Protein AF-A0AAE0UIM7-F1 (afdb_monomer)

Solvent-accessible surface area (backbone atoms only — not comparable to full-atom values): 8086 Å² total; per-residue (Å²): 135,80,75,82,57,58,67,58,54,52,54,51,51,53,49,48,54,51,48,53,51,50,52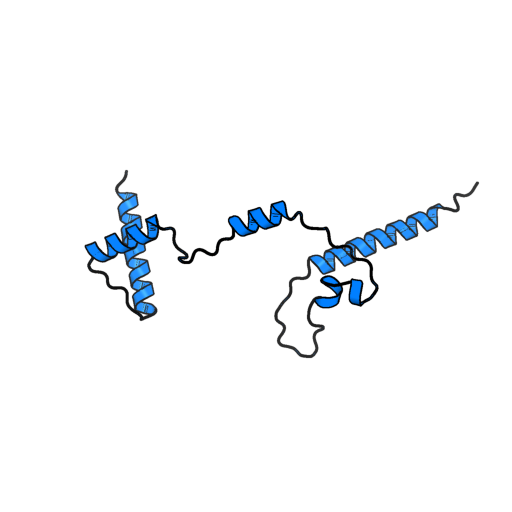,49,54,61,73,65,55,76,81,70,96,71,95,54,96,84,56,91,76,67,75,62,61,56,60,70,76,42,21,66,82,75,77,42,85,78,82,76,78,82,75,59,63,70,59,52,54,50,49,53,68,72,61,59,81,58,96,52,96,60,57,69,70,60,50,52,51,51,52,51,51,25,62,76,70,68,55,74,92,56,94,46,71,67,57,41,51,52,50,50,53,53,52,50,51,54,53,51,56,61,61,68,65,78,119

Organism: NCBI:txid175788

pLDDT: mean 70.18, std 13.61, range [39.88, 89.19]

Sequence (127 aa):
MYNSHGPIYVWLLTNMELLDGIVSAWNCHRIWPTHSPHAPSGRPSIMFAVPSLYGVQNFLHPIEQTKLSICQKECLFKDNPCQENVFQLCIELMTEHNLVMSDDVYEITDLYLQLRELILRGLDLED

Radius of gyration: 28.5 Å; Cα contacts (8 Å, |Δi|>4): 32; chains: 1; bounding box: 69×36×70 Å

Mean predicted aligned error: 18.68 Å

Structure (mmCIF, N/CA/C/O backbone):
data_AF-A0AAE0UIM7-F1
#
_entry.id   AF-A0AAE0UIM7-F1
#
loop_
_atom_site.group_PDB
_atom_site.id
_atom_site.type_symbol
_atom_site.label_atom_id
_atom_site.label_alt_id
_atom_site.label_comp_id
_atom_site.label_asym_id
_atom_site.label_entity_id
_atom_site.label_seq_id
_atom_site.pdbx_PDB_ins_code
_atom_site.Cartn_x
_atom_site.Cartn_y
_atom_site.Cartn_z
_atom_site.occupancy
_atom_site.B_iso_or_equiv
_atom_site.auth_seq_id
_atom_site.auth_comp_id
_atom_site.auth_asym_id
_atom_site.auth_atom_id
_atom_site.pdbx_PDB_model_num
ATOM 1 N N . MET A 1 1 ? 49.558 13.985 -43.747 1.00 39.88 1 MET A N 1
ATOM 2 C CA . MET A 1 1 ? 48.947 12.787 -43.134 1.00 39.88 1 MET A CA 1
ATOM 3 C C . MET A 1 1 ? 47.528 13.154 -42.731 1.00 39.88 1 MET A C 1
ATOM 5 O O . MET A 1 1 ? 47.354 13.849 -41.742 1.00 39.88 1 MET A O 1
ATOM 9 N N . TYR A 1 2 ? 46.537 12.817 -43.558 1.00 43.28 2 TYR A N 1
ATOM 10 C CA . TYR A 1 2 ? 45.127 13.055 -43.236 1.00 43.28 2 TYR A CA 1
ATOM 11 C C . TYR A 1 2 ? 44.648 11.948 -42.295 1.00 43.28 2 TYR A C 1
ATOM 13 O O . TYR A 1 2 ? 44.842 10.773 -42.591 1.00 43.28 2 TYR A O 1
ATOM 21 N N . ASN A 1 3 ? 44.062 12.333 -41.160 1.00 46.34 3 ASN A N 1
ATOM 22 C CA . ASN A 1 3 ? 43.486 11.430 -40.165 1.00 46.34 3 ASN A CA 1
ATOM 23 C C . ASN A 1 3 ? 42.277 10.680 -40.752 1.00 46.34 3 ASN A C 1
ATOM 25 O O . ASN A 1 3 ? 41.134 11.094 -40.588 1.00 46.34 3 ASN A O 1
ATOM 29 N N . SER A 1 4 ? 42.524 9.555 -41.420 1.00 51.28 4 SER A N 1
ATOM 30 C CA . SER A 1 4 ? 41.510 8.668 -42.012 1.00 51.28 4 SER A CA 1
ATOM 31 C C . SER A 1 4 ? 40.652 7.919 -40.979 1.00 51.28 4 SER A C 1
ATOM 33 O O . SER A 1 4 ? 39.683 7.266 -41.351 1.00 51.28 4 SER A O 1
ATOM 35 N N . HIS A 1 5 ? 40.961 8.037 -39.683 1.00 53.03 5 HIS A N 1
ATOM 36 C CA . HIS A 1 5 ? 40.214 7.389 -38.599 1.00 53.03 5 HIS A CA 1
ATOM 37 C C . HIS A 1 5 ? 39.140 8.278 -37.952 1.00 53.03 5 HIS A C 1
ATOM 39 O O . HIS A 1 5 ? 38.213 7.751 -37.342 1.00 53.03 5 HIS A O 1
ATOM 45 N N . GLY A 1 6 ? 39.209 9.604 -38.119 1.00 54.28 6 GLY A N 1
ATOM 46 C CA . GLY A 1 6 ? 38.231 10.550 -37.562 1.00 54.28 6 GLY A CA 1
ATOM 47 C C . GLY A 1 6 ? 36.759 10.214 -37.860 1.00 54.28 6 GLY A C 1
ATOM 48 O O . GLY A 1 6 ? 35.969 10.163 -36.920 1.00 54.28 6 GLY A O 1
ATOM 49 N N . PRO A 1 7 ? 36.365 9.914 -39.115 1.00 56.34 7 PRO A N 1
ATOM 50 C CA . PRO A 1 7 ? 34.960 9.644 -39.429 1.00 56.34 7 PRO A CA 1
ATOM 51 C C . PRO A 1 7 ? 34.452 8.311 -38.860 1.00 56.34 7 PRO A C 1
ATOM 53 O O . PRO A 1 7 ? 33.279 8.216 -38.517 1.00 56.34 7 PRO A O 1
ATOM 56 N N . ILE A 1 8 ? 35.319 7.304 -38.697 1.00 56.06 8 ILE A N 1
ATOM 57 C CA . ILE A 1 8 ? 34.940 6.001 -38.120 1.00 56.06 8 ILE A CA 1
ATOM 58 C C . ILE A 1 8 ? 34.668 6.144 -36.619 1.00 56.06 8 ILE A C 1
ATOM 60 O O . ILE A 1 8 ? 33.672 5.621 -36.125 1.00 56.06 8 ILE A O 1
ATOM 64 N N . TYR A 1 9 ? 35.509 6.896 -35.902 1.00 50.62 9 TYR A N 1
ATOM 65 C CA . TYR A 1 9 ? 35.293 7.176 -34.481 1.00 50.62 9 TYR A CA 1
ATOM 66 C C . TYR A 1 9 ? 34.035 8.014 -34.249 1.00 50.62 9 TYR A C 1
ATOM 68 O O . TYR A 1 9 ? 33.269 7.704 -33.345 1.00 50.62 9 TYR A O 1
ATOM 76 N N . VAL A 1 10 ? 33.772 9.018 -35.090 1.00 56.41 10 VAL A N 1
ATOM 77 C CA . VAL A 1 10 ? 32.544 9.826 -35.005 1.00 56.41 10 VAL A CA 1
ATOM 78 C C . VAL A 1 10 ? 31.298 8.978 -35.278 1.00 56.41 10 VAL A C 1
ATOM 80 O O . VAL A 1 10 ? 30.302 9.124 -34.573 1.00 56.41 10 VAL A O 1
ATOM 83 N N . TRP A 1 11 ? 31.353 8.056 -36.243 1.00 55.31 11 TRP A N 1
ATOM 84 C CA . TRP A 1 11 ? 30.244 7.147 -36.553 1.00 55.31 11 TRP A CA 1
ATOM 85 C C . TRP A 1 11 ? 29.997 6.111 -35.444 1.00 55.31 11 TRP A C 1
ATOM 87 O O . TRP A 1 11 ? 28.851 5.814 -35.116 1.00 55.31 11 TRP A O 1
ATOM 97 N N . LEU A 1 12 ? 31.058 5.586 -34.823 1.00 53.00 12 LEU A N 1
ATOM 98 C CA . LEU A 1 12 ? 30.952 4.707 -33.654 1.00 53.00 12 LEU A CA 1
ATOM 99 C C . LEU A 1 12 ? 30.390 5.446 -32.435 1.00 53.00 12 LEU A C 1
ATOM 101 O O . LEU A 1 12 ? 29.495 4.923 -31.783 1.00 53.00 12 LEU A O 1
ATOM 105 N N . LEU A 1 13 ? 30.863 6.663 -32.154 1.00 54.41 13 LEU A N 1
ATOM 106 C CA . LEU A 1 13 ? 30.387 7.474 -31.028 1.00 54.41 13 LEU A CA 1
ATOM 107 C C . LEU A 1 13 ? 28.908 7.846 -31.179 1.00 54.41 13 LEU A C 1
ATOM 109 O O . LEU A 1 13 ? 28.137 7.656 -30.246 1.00 54.41 13 LEU A O 1
ATOM 113 N N . THR A 1 14 ? 28.490 8.278 -32.372 1.00 58.47 14 THR A N 1
ATOM 114 C CA . THR A 1 14 ? 27.074 8.586 -32.649 1.00 58.47 14 THR A CA 1
ATOM 115 C C . THR A 1 14 ? 26.175 7.352 -32.595 1.00 58.47 14 THR A C 1
ATOM 117 O O . THR A 1 14 ? 25.041 7.453 -32.133 1.00 58.47 14 THR A O 1
ATOM 120 N N . ASN A 1 15 ? 26.661 6.172 -33.004 1.00 57.06 15 ASN A N 1
ATOM 121 C CA . ASN A 1 15 ? 25.910 4.925 -32.826 1.00 57.06 15 ASN A CA 1
ATOM 122 C C . ASN A 1 15 ? 25.782 4.523 -31.356 1.00 57.06 15 ASN A C 1
ATOM 124 O O . ASN A 1 15 ? 24.728 4.031 -30.969 1.00 57.06 15 ASN A O 1
ATOM 128 N N . MET A 1 16 ? 26.823 4.725 -30.545 1.00 60.75 16 MET A N 1
ATOM 129 C CA . MET A 1 16 ? 26.777 4.412 -29.115 1.00 60.75 16 MET A CA 1
ATOM 130 C C . MET A 1 16 ? 25.824 5.352 -28.371 1.00 60.75 16 MET A C 1
ATOM 132 O O . MET A 1 16 ? 24.974 4.869 -27.635 1.00 60.75 16 MET A O 1
ATOM 136 N N . GLU A 1 17 ? 25.863 6.661 -28.640 1.00 65.94 17 GLU A N 1
ATOM 137 C CA . GLU A 1 17 ? 24.907 7.617 -28.056 1.00 65.94 17 GLU A CA 1
ATOM 138 C C . GLU A 1 17 ? 23.458 7.335 -28.483 1.00 65.94 17 GLU A C 1
ATOM 140 O O . GLU A 1 17 ? 22.535 7.422 -27.670 1.00 65.94 17 GLU A O 1
ATOM 145 N N . LEU A 1 18 ? 23.241 6.956 -29.748 1.00 66.25 18 LEU A N 1
ATOM 146 C CA . LEU A 1 18 ? 21.924 6.540 -30.232 1.00 66.25 18 LEU A CA 1
ATOM 147 C C . LEU A 1 18 ? 21.448 5.270 -29.516 1.00 66.25 18 LEU A C 1
ATOM 149 O O . LEU A 1 18 ? 20.287 5.188 -29.111 1.00 66.25 18 LEU A O 1
ATOM 153 N N . LEU A 1 19 ? 22.335 4.287 -29.355 1.00 68.00 19 LEU A N 1
ATOM 154 C CA . LEU A 1 19 ? 22.029 3.027 -28.688 1.00 68.00 19 LEU A CA 1
ATOM 155 C C . LEU A 1 19 ? 21.708 3.256 -27.207 1.00 68.00 19 LEU A C 1
ATOM 157 O O . LEU A 1 19 ? 20.699 2.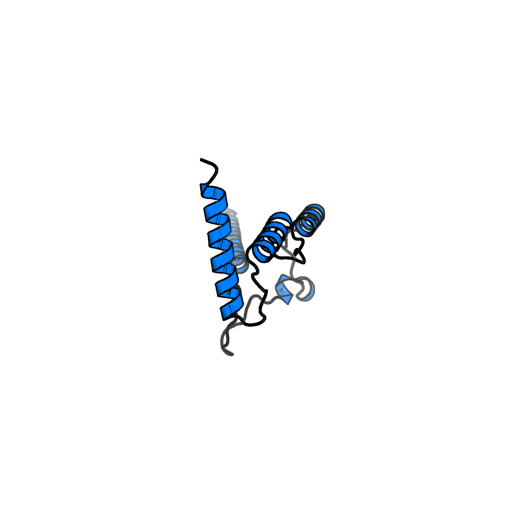745 -26.726 1.00 68.00 19 LEU A O 1
ATOM 161 N N . ASP A 1 20 ? 22.485 4.090 -26.519 1.00 69.31 20 ASP A N 1
ATOM 162 C CA . ASP A 1 20 ? 22.245 4.487 -25.130 1.00 69.31 20 ASP A CA 1
ATOM 163 C C . ASP A 1 20 ? 20.917 5.242 -24.978 1.00 69.31 20 ASP A C 1
ATOM 165 O O . ASP A 1 20 ? 20.151 4.987 -24.044 1.00 69.31 20 ASP A O 1
ATOM 169 N N . GLY A 1 21 ? 20.579 6.113 -25.934 1.00 67.75 21 GLY A N 1
ATOM 170 C CA . GLY A 1 21 ? 19.285 6.792 -25.990 1.00 67.75 21 GLY A CA 1
ATOM 171 C C . GLY A 1 21 ? 18.110 5.821 -26.148 1.00 67.75 21 GLY A C 1
ATOM 172 O O . GLY A 1 21 ? 17.103 5.941 -25.445 1.00 67.75 21 GLY A O 1
ATOM 173 N N . ILE A 1 22 ? 18.248 4.813 -27.016 1.00 63.56 22 ILE A N 1
ATOM 174 C CA . ILE A 1 22 ? 17.242 3.759 -27.214 1.00 63.56 22 ILE A CA 1
ATOM 175 C C . ILE A 1 22 ? 17.108 2.894 -25.955 1.00 63.56 22 ILE A C 1
ATOM 177 O O . ILE A 1 22 ? 15.987 2.621 -25.525 1.00 63.56 22 ILE A O 1
ATOM 181 N N . VAL A 1 23 ? 18.223 2.496 -25.336 1.00 64.56 23 VAL A N 1
ATOM 182 C CA . VAL A 1 23 ? 18.246 1.712 -24.091 1.00 64.56 23 VAL A CA 1
ATOM 183 C C . VAL A 1 23 ? 17.569 2.478 -22.956 1.00 64.56 23 VAL A C 1
ATOM 185 O O . VAL A 1 23 ? 16.744 1.910 -22.238 1.00 64.56 23 VAL A O 1
ATOM 188 N N . SER A 1 24 ? 17.861 3.773 -22.822 1.00 62.72 24 SER A N 1
ATOM 189 C CA . SER A 1 24 ? 17.233 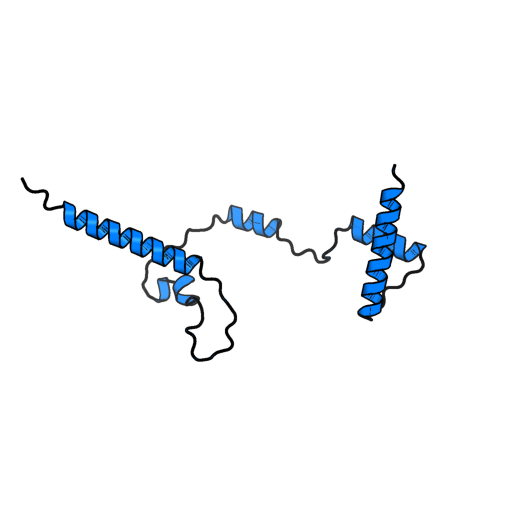4.656 -21.838 1.00 62.72 24 SER A CA 1
ATOM 190 C C . SER A 1 24 ? 15.724 4.777 -22.069 1.00 62.72 24 SER A C 1
ATOM 192 O O . SER A 1 24 ? 14.937 4.529 -21.154 1.00 62.72 24 SER A O 1
ATOM 194 N N . ALA A 1 25 ? 15.293 5.043 -23.306 1.00 62.31 25 ALA A N 1
ATOM 195 C CA . ALA A 1 25 ? 13.876 5.117 -23.658 1.00 62.31 25 ALA A CA 1
ATOM 196 C C . ALA A 1 25 ? 13.136 3.791 -23.397 1.00 62.31 25 ALA A C 1
ATOM 198 O O . ALA A 1 25 ? 12.015 3.797 -22.890 1.00 62.31 25 ALA A O 1
ATOM 199 N N . TRP A 1 26 ? 13.774 2.651 -23.680 1.00 62.25 26 TRP A N 1
ATOM 200 C CA . TRP A 1 26 ? 13.228 1.317 -23.410 1.00 62.25 26 TRP A CA 1
ATOM 201 C C . TRP A 1 26 ? 13.129 0.997 -21.918 1.00 62.25 26 TRP A C 1
ATOM 203 O O . TRP A 1 26 ? 12.144 0.402 -21.485 1.00 62.25 26 TRP A O 1
ATOM 213 N N . ASN A 1 27 ? 14.137 1.367 -21.128 1.00 59.75 27 ASN A N 1
ATOM 214 C CA . ASN A 1 27 ? 14.156 1.111 -19.688 1.00 59.75 27 ASN A CA 1
ATOM 215 C C . ASN A 1 27 ? 13.199 2.033 -18.920 1.00 59.75 27 ASN A C 1
ATOM 217 O O . ASN A 1 27 ? 12.623 1.610 -17.921 1.00 59.75 27 ASN A O 1
ATOM 221 N N . CYS A 1 28 ? 12.986 3.256 -19.406 1.00 58.12 28 CYS A N 1
ATOM 222 C CA . CYS A 1 28 ? 12.061 4.225 -18.821 1.00 58.12 28 CYS A CA 1
ATOM 223 C C . CYS A 1 28 ? 10.611 4.059 -19.307 1.00 58.12 28 CYS A C 1
ATOM 225 O O . CYS A 1 28 ? 9.713 4.733 -18.793 1.00 58.12 28 CYS A O 1
ATOM 227 N N . HIS A 1 29 ? 10.344 3.178 -20.280 1.00 59.91 29 HIS A N 1
ATOM 228 C CA . HIS A 1 29 ? 8.987 2.959 -20.770 1.00 59.91 29 HIS A CA 1
ATOM 229 C C . HIS A 1 29 ? 8.135 2.265 -19.698 1.00 59.91 29 HIS A C 1
ATOM 231 O O . HIS A 1 29 ? 8.198 1.054 -19.488 1.00 59.91 29 HIS A O 1
ATOM 237 N N . ARG A 1 30 ? 7.273 3.043 -19.036 1.00 47.03 30 ARG A N 1
ATOM 238 C CA . ARG A 1 30 ? 6.296 2.526 -18.073 1.00 47.03 30 ARG A CA 1
ATOM 239 C C . ARG A 1 30 ? 5.234 1.698 -18.798 1.00 47.03 30 ARG A C 1
ATOM 241 O O . ARG A 1 30 ? 4.612 2.184 -19.741 1.00 47.03 30 ARG A O 1
ATOM 248 N N . ILE A 1 31 ? 5.027 0.461 -18.353 1.00 55.78 31 ILE A N 1
ATOM 249 C CA . ILE A 1 31 ? 3.994 -0.443 -18.872 1.00 55.78 31 ILE A CA 1
ATOM 250 C C . ILE A 1 31 ? 2.630 0.108 -18.437 1.00 55.78 31 ILE A C 1
ATOM 252 O O . ILE A 1 31 ? 2.350 0.195 -17.243 1.00 55.78 31 ILE A O 1
ATOM 256 N N . TRP A 1 32 ? 1.795 0.514 -19.393 1.00 46.88 32 TRP A N 1
ATOM 257 C CA . TRP A 1 32 ? 0.382 0.806 -19.147 1.00 46.88 32 TRP A CA 1
ATOM 258 C C . TRP A 1 32 ? -0.464 -0.401 -19.565 1.00 46.88 32 TRP A C 1
ATOM 260 O O . TRP A 1 32 ? -0.212 -0.963 -20.636 1.00 46.88 32 TRP A O 1
ATOM 270 N N . PRO A 1 33 ? -1.499 -0.777 -18.795 1.00 46.91 33 PRO A N 1
ATOM 271 C CA . PRO A 1 33 ? -2.553 -1.630 -19.318 1.00 46.91 33 PRO A CA 1
ATOM 272 C C . PRO A 1 33 ? -3.272 -0.845 -20.421 1.00 46.91 33 PRO A C 1
ATOM 274 O O . PRO A 1 33 ? -3.899 0.179 -20.156 1.00 46.91 33 PRO A O 1
ATOM 277 N N . THR A 1 34 ? -3.142 -1.275 -21.673 1.00 50.12 34 THR A N 1
ATOM 278 C CA . THR A 1 34 ? -3.879 -0.688 -22.799 1.00 50.12 34 THR A CA 1
ATOM 279 C C . THR A 1 34 ? -4.985 -1.645 -23.218 1.00 50.12 34 THR A C 1
ATOM 281 O O . THR A 1 34 ? -4.753 -2.828 -23.436 1.00 50.12 34 THR A O 1
ATOM 284 N N . HIS A 1 35 ? -6.206 -1.121 -23.318 1.00 53.25 35 HIS A N 1
ATOM 285 C CA . HIS A 1 35 ? -7.417 -1.875 -23.659 1.00 53.25 35 HIS A CA 1
ATOM 286 C C . HIS A 1 35 ? -7.694 -1.903 -25.181 1.00 53.25 35 HIS A C 1
ATOM 288 O O . HIS A 1 35 ? -8.805 -2.219 -25.603 1.00 53.25 35 HIS A O 1
ATOM 294 N N . SER A 1 36 ? -6.709 -1.521 -26.008 1.00 53.47 36 SER A N 1
ATOM 295 C CA . SER A 1 36 ? -6.852 -1.357 -27.461 1.00 53.47 36 SER A CA 1
ATOM 296 C C . SER A 1 36 ? -6.067 -2.432 -28.228 1.00 53.47 36 SER A C 1
ATOM 298 O O . SER A 1 36 ? -4.858 -2.543 -28.026 1.00 53.47 36 SER A O 1
ATOM 300 N N . PRO A 1 37 ? -6.702 -3.179 -29.151 1.00 56.09 37 PRO A N 1
ATOM 301 C CA . PRO A 1 37 ? -6.065 -4.250 -29.925 1.00 56.09 37 PRO A CA 1
ATOM 302 C C . PRO A 1 37 ? -5.106 -3.763 -31.029 1.00 56.09 37 PRO A C 1
ATOM 304 O O . PRO A 1 37 ? -4.466 -4.583 -31.682 1.00 56.09 37 PRO A O 1
ATOM 307 N N . HIS A 1 38 ? -4.997 -2.448 -31.262 1.00 55.12 38 HIS A N 1
ATOM 308 C CA . HIS A 1 38 ? -4.156 -1.863 -32.319 1.00 55.12 38 HIS A CA 1
ATOM 309 C C . HIS A 1 38 ? -2.936 -1.083 -31.804 1.00 55.12 38 HIS A C 1
ATOM 311 O O . HIS A 1 38 ? -2.216 -0.483 -32.601 1.00 55.12 38 HIS A O 1
ATOM 317 N N . ALA A 1 39 ? -2.676 -1.087 -30.495 1.00 53.75 39 ALA A N 1
ATOM 318 C CA . ALA A 1 39 ? -1.450 -0.523 -29.935 1.00 53.75 39 ALA A CA 1
ATOM 319 C C . ALA A 1 39 ? -0.381 -1.626 -29.802 1.00 53.75 39 ALA A C 1
ATOM 321 O O . ALA A 1 39 ? -0.710 -2.708 -29.313 1.00 53.75 39 ALA A O 1
ATOM 322 N N . PRO A 1 40 ? 0.889 -1.394 -30.195 1.00 51.12 40 PRO A N 1
ATOM 323 C CA . PRO A 1 40 ? 1.961 -2.341 -29.909 1.00 51.12 40 PRO A CA 1
ATOM 324 C C . PRO A 1 40 ? 2.135 -2.425 -28.388 1.00 51.12 40 PRO A C 1
ATOM 326 O O . PRO A 1 40 ? 2.591 -1.491 -27.729 1.00 51.12 40 PRO A O 1
ATOM 329 N N . SER A 1 41 ? 1.672 -3.532 -27.819 1.00 51.28 41 SER A N 1
ATOM 330 C CA . SER A 1 41 ? 1.606 -3.751 -26.382 1.00 51.28 41 SER A CA 1
ATOM 331 C C . SER A 1 41 ? 2.988 -4.048 -25.802 1.00 51.28 41 SER A C 1
ATOM 333 O O . SER A 1 41 ? 3.557 -5.099 -26.088 1.00 51.28 41 SER A O 1
ATOM 335 N N . GLY A 1 42 ? 3.462 -3.165 -24.919 1.00 56.84 42 GLY A N 1
ATOM 336 C CA . GLY A 1 42 ? 4.524 -3.429 -23.945 1.00 56.84 42 GLY A CA 1
ATOM 337 C C . GLY A 1 42 ? 5.925 -3.700 -24.506 1.00 56.84 42 GLY A C 1
ATOM 338 O O . GLY A 1 42 ? 6.151 -3.903 -25.695 1.00 56.84 42 GLY A O 1
ATOM 339 N N . ARG A 1 43 ? 6.906 -3.725 -23.598 1.00 55.84 43 ARG A N 1
ATOM 340 C CA . ARG A 1 43 ? 8.219 -4.319 -23.872 1.00 55.84 43 ARG A CA 1
ATOM 341 C C . ARG A 1 43 ? 7.994 -5.799 -24.208 1.00 55.84 43 ARG A C 1
ATOM 343 O O . ARG A 1 43 ? 7.259 -6.441 -23.454 1.00 55.84 43 ARG A O 1
ATOM 350 N N . PRO A 1 44 ? 8.626 -6.379 -25.244 1.00 63.84 44 PRO A N 1
ATOM 351 C CA . PRO A 1 44 ? 8.603 -7.824 -25.440 1.00 63.84 44 PRO A CA 1
ATOM 352 C C . PRO A 1 44 ? 9.273 -8.475 -24.223 1.00 63.84 44 PRO A C 1
ATOM 354 O O . PRO A 1 44 ? 10.500 -8.525 -24.123 1.00 63.84 44 PRO A O 1
ATOM 357 N N . SER A 1 45 ? 8.462 -8.891 -23.247 1.00 62.66 45 SER A N 1
ATOM 358 C CA . SER A 1 45 ? 8.919 -9.325 -21.922 1.00 62.66 45 SER A CA 1
ATOM 359 C C . SER A 1 45 ? 9.920 -10.468 -22.036 1.00 62.66 45 SER A C 1
ATOM 361 O O . SER A 1 45 ? 10.911 -10.492 -21.319 1.00 62.66 45 SER A O 1
ATOM 363 N N . ILE A 1 46 ? 9.711 -11.347 -23.016 1.00 68.25 46 ILE A N 1
ATOM 364 C CA . ILE A 1 46 ? 10.560 -12.501 -23.302 1.00 68.25 46 ILE A CA 1
ATOM 365 C C . ILE A 1 46 ? 11.899 -12.079 -23.919 1.00 68.25 46 ILE A C 1
ATOM 367 O O . ILE A 1 46 ? 12.936 -12.563 -23.482 1.00 68.25 46 ILE A O 1
ATOM 371 N N . MET A 1 47 ? 11.915 -11.149 -24.881 1.00 67.38 47 MET A N 1
ATOM 372 C CA . MET A 1 47 ? 13.164 -10.689 -25.512 1.00 67.38 47 MET A CA 1
ATOM 373 C C . MET A 1 47 ? 14.069 -9.955 -24.514 1.00 67.38 47 MET A C 1
ATOM 375 O O . MET A 1 47 ? 15.289 -10.038 -24.610 1.00 67.38 47 MET A O 1
ATOM 379 N N . PHE A 1 48 ? 13.474 -9.252 -23.545 1.00 68.25 48 PHE A N 1
ATOM 380 C CA . PHE A 1 48 ? 14.224 -8.588 -22.483 1.00 68.25 48 PHE A CA 1
ATOM 381 C C . PHE A 1 48 ? 14.638 -9.527 -21.347 1.00 68.25 48 PHE A C 1
ATOM 383 O O . PHE A 1 48 ? 15.770 -9.446 -20.885 1.00 68.25 48 PHE A O 1
ATOM 390 N N . ALA A 1 49 ? 13.741 -10.401 -20.885 1.00 69.81 49 ALA A N 1
ATOM 391 C CA . ALA A 1 49 ? 14.023 -11.300 -19.767 1.00 69.81 49 ALA A CA 1
ATOM 392 C C . ALA A 1 49 ? 14.926 -12.473 -20.172 1.00 69.81 49 ALA A C 1
ATOM 394 O O . ALA A 1 49 ? 15.695 -12.972 -19.353 1.00 69.81 49 ALA A O 1
ATOM 395 N N . VAL A 1 50 ? 14.831 -12.918 -21.429 1.00 75.62 50 VAL A N 1
ATOM 396 C CA . VAL A 1 50 ? 15.546 -14.086 -21.953 1.00 75.62 50 VAL A CA 1
ATOM 397 C C . VAL A 1 50 ? 16.102 -13.795 -23.360 1.00 75.62 50 VAL A C 1
ATOM 399 O O . VAL A 1 50 ? 15.703 -14.427 -24.342 1.00 75.62 50 VAL A O 1
ATOM 402 N N . PRO A 1 51 ? 17.055 -12.850 -23.488 1.00 75.19 51 PRO A N 1
ATOM 403 C CA . PRO A 1 51 ? 17.671 -12.489 -24.771 1.00 75.19 51 PRO A CA 1
ATOM 404 C C . PRO A 1 51 ? 18.327 -13.682 -25.494 1.00 75.19 51 PRO A C 1
ATOM 406 O O . PRO A 1 51 ? 18.385 -13.717 -26.724 1.00 75.19 51 PRO A O 1
ATOM 409 N N . SER A 1 52 ? 18.733 -14.717 -24.750 1.00 76.44 52 SER A N 1
ATOM 410 C CA . SER A 1 52 ? 19.302 -15.950 -25.304 1.00 76.44 52 SER A CA 1
ATOM 411 C C . SER A 1 52 ? 18.363 -16.698 -26.259 1.00 76.44 52 SER A C 1
ATOM 413 O O . SER A 1 52 ? 18.853 -17.330 -27.192 1.00 76.44 52 SER A O 1
ATOM 415 N N . LEU A 1 53 ? 17.037 -16.596 -26.096 1.00 80.81 53 LEU A N 1
ATOM 416 C CA . LEU A 1 53 ? 16.064 -17.233 -27.000 1.00 80.81 53 LEU A CA 1
ATOM 417 C C . LEU A 1 53 ? 16.069 -16.632 -28.409 1.00 80.81 53 LEU A C 1
ATOM 419 O O . LEU A 1 53 ? 15.681 -17.296 -29.366 1.00 80.81 53 LEU A O 1
ATOM 423 N N . TYR A 1 54 ? 16.523 -15.388 -28.535 1.00 78.88 54 TYR A N 1
ATOM 424 C CA . TYR A 1 54 ? 16.585 -14.659 -29.799 1.00 78.88 54 TYR A CA 1
ATOM 425 C C . TYR A 1 54 ? 18.014 -14.577 -30.348 1.00 78.88 54 TYR A C 1
ATOM 427 O O . TYR A 1 54 ? 18.256 -13.871 -31.322 1.00 78.88 54 TYR A O 1
ATOM 435 N N . GLY A 1 55 ? 18.971 -15.277 -29.723 1.00 77.50 55 GLY A N 1
ATOM 436 C CA . GLY A 1 55 ? 20.381 -15.238 -30.112 1.00 77.50 55 GLY A CA 1
ATOM 437 C C . GLY A 1 55 ? 21.038 -13.869 -29.913 1.00 77.50 55 GLY A C 1
ATOM 438 O O . GLY A 1 55 ? 22.075 -13.605 -30.518 1.00 77.50 55 GLY A O 1
ATOM 439 N N . VAL A 1 56 ? 20.446 -12.994 -29.091 1.00 77.00 56 VAL A N 1
ATOM 440 C CA . VAL A 1 56 ? 20.981 -11.657 -28.810 1.00 77.00 56 VAL A CA 1
ATOM 441 C C . VAL A 1 56 ? 21.752 -11.640 -27.490 1.00 77.00 56 VAL A C 1
ATOM 443 O O . VAL A 1 56 ? 21.490 -12.422 -26.574 1.00 77.00 56 VAL A O 1
ATOM 446 N N . GLN A 1 57 ? 22.744 -10.753 -27.401 1.00 75.25 57 GLN A N 1
ATOM 447 C CA . GLN A 1 57 ? 23.598 -10.634 -26.223 1.00 75.25 57 GLN A CA 1
ATOM 448 C C . GLN A 1 57 ? 22.813 -10.077 -25.029 1.00 75.25 57 GLN A C 1
ATOM 450 O O . GLN A 1 57 ? 22.041 -9.127 -25.155 1.00 75.25 57 GLN A O 1
ATOM 455 N N . ASN A 1 58 ? 23.023 -10.673 -23.854 1.00 76.25 58 ASN A N 1
ATOM 456 C CA . ASN A 1 58 ? 22.426 -10.196 -22.616 1.00 76.25 58 ASN A CA 1
ATOM 457 C C . ASN A 1 58 ? 23.212 -8.992 -22.075 1.00 76.25 58 ASN A C 1
ATOM 459 O O . ASN A 1 58 ? 24.378 -9.135 -21.711 1.00 76.25 58 ASN A O 1
ATOM 463 N N . PHE A 1 59 ? 22.558 -7.833 -21.997 1.00 72.00 59 PHE A N 1
ATOM 464 C CA . PHE A 1 59 ? 23.108 -6.601 -21.415 1.00 72.00 59 PHE A CA 1
ATOM 465 C C . PHE A 1 59 ? 22.525 -6.285 -20.029 1.00 72.00 59 PHE A C 1
ATOM 467 O O . PHE A 1 59 ? 22.726 -5.192 -19.504 1.00 72.00 59 PHE A O 1
ATOM 474 N N . LEU A 1 60 ? 21.780 -7.216 -19.424 1.00 73.62 60 LEU A N 1
ATOM 475 C CA . LEU A 1 60 ? 21.282 -7.046 -18.065 1.00 73.62 60 LEU A CA 1
ATOM 476 C C . LEU A 1 60 ? 22.447 -7.045 -17.076 1.00 73.62 60 LEU A C 1
ATOM 478 O O . LEU A 1 60 ? 23.278 -7.955 -17.073 1.00 73.62 60 LEU A O 1
ATOM 482 N N . HIS A 1 61 ? 22.471 -6.051 -16.192 1.00 73.31 61 HIS A N 1
ATOM 483 C CA . HIS A 1 61 ? 23.401 -6.051 -15.074 1.00 73.31 61 HIS A CA 1
ATOM 484 C C . HIS A 1 61 ? 23.018 -7.165 -14.089 1.00 73.31 61 HIS A C 1
ATOM 486 O O . HIS A 1 61 ? 21.875 -7.185 -13.619 1.00 73.31 61 HIS A O 1
ATOM 492 N N . PRO A 1 62 ? 23.938 -8.090 -13.759 1.00 71.00 62 PRO A N 1
ATOM 493 C CA . PRO A 1 62 ? 23.663 -9.119 -12.771 1.00 71.00 62 PRO A CA 1
ATOM 494 C C . PRO A 1 62 ? 23.409 -8.450 -11.420 1.00 71.00 62 PRO A C 1
ATOM 496 O O . PRO A 1 62 ? 24.230 -7.670 -10.932 1.00 71.00 62 PRO A O 1
ATOM 499 N N . ILE A 1 63 ? 22.253 -8.734 -10.824 1.00 74.62 63 ILE A N 1
ATOM 500 C CA . ILE A 1 63 ? 21.937 -8.239 -9.488 1.00 74.62 63 ILE A CA 1
ATOM 501 C C . ILE A 1 63 ? 22.711 -9.091 -8.485 1.00 74.62 63 ILE A C 1
ATOM 503 O O . ILE A 1 63 ? 22.687 -10.319 -8.537 1.00 74.62 63 ILE A O 1
ATOM 507 N N . GLU A 1 64 ? 23.408 -8.433 -7.565 1.00 84.06 64 GLU A N 1
ATOM 508 C CA . GLU A 1 64 ? 24.104 -9.111 -6.480 1.00 84.06 64 GLU A CA 1
ATOM 509 C C . GLU A 1 64 ? 23.089 -9.827 -5.580 1.00 84.06 64 GLU A C 1
ATOM 511 O O . GLU A 1 64 ? 22.229 -9.190 -4.965 1.00 84.06 64 GLU A O 1
ATOM 516 N N . GLN A 1 65 ? 23.203 -11.153 -5.478 1.00 79.56 65 GLN A N 1
ATOM 517 C CA . GLN A 1 65 ? 22.250 -11.974 -4.729 1.00 79.56 65 GLN A CA 1
ATOM 518 C C . GLN A 1 65 ? 22.143 -11.544 -3.258 1.00 79.56 65 GLN A C 1
ATOM 520 O O . GLN A 1 65 ? 21.059 -11.580 -2.685 1.00 79.56 65 GLN A O 1
ATOM 525 N N . THR A 1 66 ? 23.238 -11.057 -2.667 1.00 82.00 66 THR A N 1
ATOM 526 C CA . THR A 1 66 ? 23.266 -10.487 -1.313 1.00 82.00 66 THR A CA 1
ATOM 527 C C . THR A 1 66 ? 22.280 -9.327 -1.160 1.00 82.00 66 THR A C 1
ATOM 529 O O . THR A 1 66 ? 21.533 -9.279 -0.185 1.00 82.00 66 THR A O 1
ATOM 532 N N . LYS A 1 67 ? 22.226 -8.416 -2.142 1.00 79.50 67 LYS A N 1
ATOM 533 C CA . LYS A 1 67 ? 21.305 -7.269 -2.133 1.00 79.50 67 LYS A CA 1
ATOM 534 C C . LYS A 1 67 ? 19.856 -7.721 -2.272 1.00 79.50 67 LYS A C 1
ATOM 536 O O . LYS A 1 67 ? 18.996 -7.193 -1.576 1.00 79.50 67 LYS A O 1
ATOM 541 N N . LEU A 1 68 ? 19.597 -8.733 -3.103 1.00 80.19 68 LEU A N 1
ATOM 542 C CA . LEU A 1 68 ? 18.262 -9.328 -3.225 1.00 80.19 68 LEU A CA 1
ATOM 543 C C . LEU A 1 68 ? 17.797 -9.965 -1.916 1.00 80.19 68 LEU A C 1
ATOM 545 O O . LEU A 1 68 ? 16.665 -9.729 -1.512 1.00 80.19 68 LEU A O 1
ATOM 549 N N . SER A 1 69 ? 18.660 -10.719 -1.234 1.00 79.38 69 SER A N 1
ATOM 550 C CA . SER A 1 69 ? 18.322 -11.352 0.045 1.00 79.38 69 SER A CA 1
ATOM 551 C C . SER A 1 69 ? 18.023 -10.325 1.141 1.00 79.38 69 SER A C 1
ATOM 553 O O . SER A 1 69 ? 17.102 -10.522 1.929 1.00 79.38 69 SER A O 1
ATOM 555 N N . ILE A 1 70 ? 18.765 -9.211 1.173 1.00 79.38 70 ILE A N 1
ATOM 556 C CA . ILE A 1 70 ? 18.487 -8.095 2.088 1.00 79.38 70 ILE A CA 1
ATOM 557 C C . ILE A 1 70 ? 17.128 -7.477 1.752 1.00 79.38 70 ILE A C 1
ATOM 5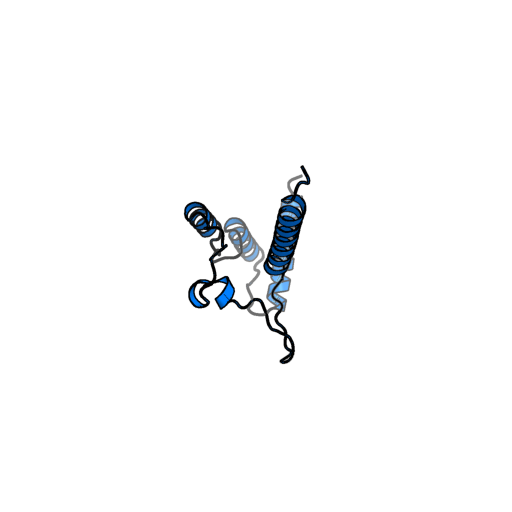59 O O . ILE A 1 70 ? 16.278 -7.378 2.628 1.00 79.38 70 ILE A O 1
ATOM 563 N N . CYS A 1 71 ? 16.877 -7.135 0.485 1.00 72.94 71 CYS A N 1
ATOM 564 C CA . CYS A 1 71 ? 15.586 -6.586 0.074 1.00 72.94 71 CYS A CA 1
ATOM 565 C C . CYS A 1 71 ? 14.426 -7.540 0.371 1.00 72.94 71 CYS A C 1
ATOM 567 O O . CYS A 1 71 ? 13.393 -7.085 0.829 1.00 72.94 71 CYS A O 1
ATOM 569 N N . GLN A 1 72 ? 14.575 -8.851 0.173 1.00 73.81 72 GLN A N 1
ATOM 570 C CA . GLN A 1 72 ? 13.531 -9.824 0.515 1.00 73.81 72 GLN A CA 1
ATOM 571 C C . GLN A 1 72 ? 13.252 -9.885 2.018 1.00 73.81 72 GLN A C 1
ATOM 573 O O . GLN A 1 72 ? 12.100 -10.024 2.416 1.00 73.81 72 GLN A O 1
ATOM 578 N N . LYS A 1 73 ? 14.292 -9.763 2.849 1.00 69.25 73 LYS A N 1
ATOM 579 C CA . LYS A 1 73 ? 14.147 -9.723 4.306 1.00 69.25 73 LYS A CA 1
ATOM 580 C C . LYS A 1 73 ? 13.462 -8.440 4.786 1.00 69.25 73 LYS A C 1
ATOM 582 O O . LYS A 1 73 ? 12.689 -8.491 5.734 1.00 69.25 73 LYS A O 1
ATOM 587 N N . GLU A 1 74 ? 13.735 -7.309 4.144 1.00 64.94 74 GLU A N 1
ATOM 588 C CA . GLU A 1 74 ? 13.120 -6.021 4.491 1.00 64.94 74 GLU A CA 1
ATOM 589 C C . GLU A 1 74 ? 11.728 -5.844 3.852 1.00 64.94 74 GLU A C 1
ATOM 591 O O . GLU A 1 74 ? 10.865 -5.168 4.403 1.00 64.94 74 GLU A O 1
ATOM 596 N N . CYS A 1 75 ? 11.465 -6.494 2.714 1.00 61.75 75 CYS A N 1
ATOM 597 C CA . CYS A 1 75 ? 10.168 -6.533 2.034 1.00 61.75 75 CYS A CA 1
ATOM 598 C C . CYS A 1 75 ? 9.308 -7.715 2.502 1.00 61.75 75 CYS A C 1
ATOM 600 O O . CYS A 1 75 ? 8.701 -8.418 1.690 1.00 61.75 75 CYS A O 1
ATOM 602 N N . LEU A 1 76 ? 9.232 -7.937 3.813 1.00 63.12 76 LEU A N 1
ATOM 603 C CA . LEU A 1 76 ? 8.211 -8.811 4.376 1.00 63.12 76 LEU A CA 1
ATOM 604 C C . LEU A 1 76 ? 6.869 -8.084 4.264 1.00 63.12 76 LEU A C 1
ATOM 606 O O . LEU A 1 76 ? 6.636 -7.082 4.942 1.00 63.12 76 LEU A O 1
ATOM 610 N N . PHE A 1 77 ? 5.982 -8.581 3.400 1.00 57.47 77 PHE A N 1
ATOM 611 C CA . PHE A 1 77 ? 4.561 -8.274 3.517 1.00 57.47 77 PHE A CA 1
ATOM 612 C C . PHE A 1 77 ? 4.142 -8.724 4.915 1.00 57.47 77 PHE A C 1
ATOM 614 O O . PHE A 1 77 ? 4.095 -9.920 5.190 1.00 57.47 77 PHE A O 1
ATOM 621 N N . LYS A 1 78 ? 3.931 -7.775 5.828 1.00 58.06 78 LYS A N 1
ATOM 622 C CA . LYS A 1 78 ? 3.372 -8.104 7.135 1.00 58.06 78 LYS A CA 1
ATOM 623 C C . LYS A 1 78 ? 1.978 -8.682 6.913 1.00 58.06 78 LYS A C 1
ATOM 625 O O . LYS A 1 78 ? 1.189 -8.083 6.185 1.00 58.06 78 LYS A O 1
ATOM 630 N N . ASP A 1 79 ? 1.671 -9.789 7.587 1.00 60.84 79 ASP A N 1
ATOM 631 C CA . ASP A 1 79 ? 0.317 -10.364 7.608 1.00 60.84 79 ASP A CA 1
ATOM 632 C C . ASP A 1 79 ? -0.720 -9.352 8.124 1.00 60.84 79 ASP A C 1
ATOM 634 O O . ASP A 1 79 ? -1.891 -9.411 7.757 1.00 60.84 79 ASP A O 1
ATOM 638 N N . ASN A 1 80 ? -0.276 -8.377 8.927 1.00 56.50 80 ASN A N 1
ATOM 639 C CA . ASN A 1 80 ? -1.071 -7.235 9.351 1.00 56.50 80 ASN A CA 1
ATOM 640 C C . ASN A 1 80 ? -0.469 -5.928 8.789 1.00 56.50 80 ASN A C 1
ATOM 642 O O . ASN A 1 80 ? 0.692 -5.627 9.079 1.00 56.50 80 ASN A O 1
ATOM 646 N N . PRO A 1 81 ? -1.217 -5.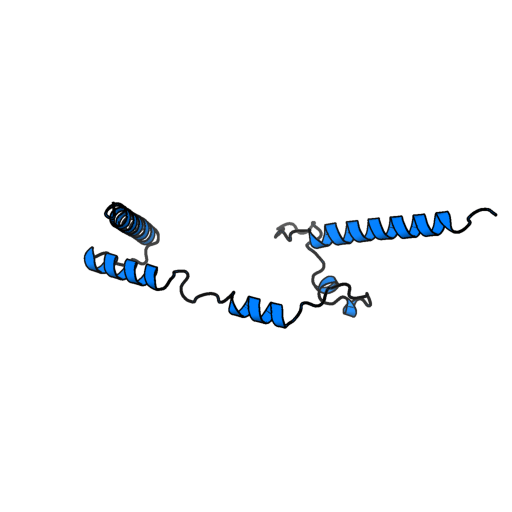106 8.027 1.00 62.09 81 PRO A N 1
ATOM 647 C CA . PRO A 1 81 ? -0.714 -3.835 7.487 1.00 62.09 81 PRO A CA 1
ATOM 648 C C . PRO A 1 81 ? -0.328 -2.814 8.573 1.00 62.09 81 PRO A C 1
ATOM 650 O O . PRO A 1 81 ? 0.350 -1.829 8.282 1.00 62.09 81 PRO A O 1
ATOM 653 N N . CYS A 1 82 ? -0.746 -3.038 9.821 1.00 64.38 82 CYS A N 1
ATOM 654 C CA . CYS A 1 82 ? -0.499 -2.159 10.955 1.00 64.38 82 CYS A CA 1
ATOM 655 C C . CYS A 1 82 ? 0.731 -2.590 11.778 1.00 64.38 82 CYS A C 1
ATOM 657 O O . CYS A 1 82 ? 1.097 -3.767 11.826 1.00 64.38 82 CYS A O 1
ATOM 659 N N . GLN A 1 83 ? 1.382 -1.641 12.456 1.00 74.12 83 GLN A N 1
ATOM 660 C CA . GLN A 1 83 ? 2.352 -1.991 13.496 1.00 74.12 83 GLN A CA 1
ATOM 661 C C . GLN A 1 83 ? 1.627 -2.590 14.713 1.00 74.12 83 GLN A C 1
ATOM 663 O O . GLN A 1 83 ? 0.526 -2.166 15.050 1.00 74.12 83 GLN A O 1
ATOM 668 N N . GLU A 1 84 ? 2.240 -3.583 15.361 1.00 76.94 84 GLU A N 1
ATOM 669 C CA . GLU A 1 84 ? 1.626 -4.364 16.448 1.00 76.94 84 GLU A CA 1
ATOM 670 C C . GLU A 1 84 ? 1.184 -3.494 17.633 1.00 76.94 84 GLU A C 1
ATOM 672 O O . GLU A 1 84 ? 0.089 -3.667 18.155 1.00 76.94 84 GLU A O 1
ATOM 677 N N . ASN A 1 85 ? 1.986 -2.490 17.987 1.00 80.56 85 ASN A N 1
ATOM 678 C CA . ASN A 1 85 ? 1.671 -1.499 19.018 1.00 80.56 85 ASN A CA 1
ATOM 679 C C . ASN A 1 85 ? 0.435 -0.650 18.681 1.00 80.56 85 ASN A C 1
ATOM 681 O O . ASN A 1 85 ? -0.406 -0.422 19.543 1.00 80.56 85 ASN A O 1
ATOM 685 N N . VAL A 1 86 ? 0.310 -0.195 17.432 1.00 80.88 86 VAL A N 1
ATOM 686 C CA . VAL A 1 86 ? -0.838 0.605 16.982 1.00 80.88 86 VAL A CA 1
ATOM 687 C C . VAL A 1 86 ? -2.095 -0.259 16.940 1.00 80.88 86 VAL A C 1
ATOM 689 O O . VAL A 1 86 ? -3.161 0.186 17.349 1.00 80.88 86 VAL A O 1
ATOM 692 N N . PHE A 1 87 ? -1.969 -1.511 16.499 1.00 82.94 87 PHE A N 1
ATOM 693 C CA . PHE A 1 87 ? -3.077 -2.459 16.517 1.00 82.94 87 PHE A CA 1
ATOM 694 C C . PHE A 1 87 ? -3.567 -2.725 17.946 1.00 82.94 87 PHE A C 1
ATOM 696 O O . PHE A 1 87 ? -4.762 -2.623 18.207 1.00 82.94 87 PHE A O 1
ATOM 703 N N . GLN A 1 88 ? -2.648 -2.999 18.873 1.00 85.19 88 GLN A N 1
ATOM 704 C CA . GLN A 1 88 ? -2.971 -3.242 20.276 1.00 85.19 88 GLN A CA 1
ATOM 705 C C . GLN A 1 88 ? -3.659 -2.029 20.924 1.00 85.19 88 GLN A C 1
ATOM 707 O O . GLN A 1 88 ? -4.695 -2.191 21.564 1.00 85.19 88 GLN A O 1
ATOM 712 N N . LEU A 1 89 ? -3.155 -0.815 20.670 1.00 87.00 89 LEU A N 1
ATOM 713 C CA . LEU A 1 89 ? -3.780 0.432 21.122 1.00 87.00 89 LEU A CA 1
ATOM 714 C C . LEU A 1 89 ? -5.216 0.578 20.598 1.00 87.00 89 LEU A C 1
ATOM 716 O O . LEU A 1 89 ? -6.119 0.929 21.352 1.00 87.00 89 LEU A O 1
ATOM 720 N N . CYS A 1 90 ? -5.449 0.286 19.315 1.00 85.31 90 CYS A N 1
ATOM 721 C CA . CYS A 1 90 ? -6.796 0.323 18.750 1.00 85.31 90 CYS A CA 1
ATOM 722 C C . CYS A 1 90 ? -7.730 -0.677 19.445 1.00 85.31 90 CYS A C 1
ATOM 724 O O . CYS A 1 90 ? -8.860 -0.318 19.752 1.00 85.31 90 CYS A O 1
ATOM 726 N N . ILE A 1 91 ? -7.274 -1.900 19.731 1.00 87.06 91 ILE A N 1
ATOM 727 C CA . ILE A 1 91 ? -8.083 -2.908 20.437 1.00 87.06 91 ILE A CA 1
ATOM 728 C C . ILE A 1 91 ? -8.433 -2.453 21.860 1.00 87.06 91 ILE A C 1
ATOM 730 O O . ILE A 1 91 ? -9.571 -2.625 22.302 1.00 87.06 91 ILE A O 1
ATOM 734 N N . GLU A 1 92 ? -7.483 -1.850 22.571 1.00 88.00 92 GLU A N 1
ATOM 735 C CA . GLU A 1 92 ? -7.698 -1.312 23.918 1.00 88.00 92 GLU A CA 1
ATOM 736 C C . GLU A 1 92 ? -8.725 -0.175 23.907 1.00 88.00 92 GLU A C 1
ATOM 738 O O . GLU A 1 92 ? -9.708 -0.239 24.646 1.00 88.00 92 GLU A O 1
ATOM 743 N N . LEU A 1 93 ? -8.582 0.789 22.990 1.00 87.50 93 LEU A N 1
ATOM 744 C CA . LEU A 1 93 ? -9.543 1.882 22.806 1.00 87.50 93 LEU A CA 1
ATOM 745 C C . LEU A 1 93 ? -10.930 1.375 22.399 1.00 87.50 93 LEU A C 1
ATOM 747 O O . LEU A 1 93 ? -11.944 1.856 22.903 1.00 87.50 93 LEU A O 1
ATOM 751 N N . MET A 1 94 ? -10.999 0.378 21.515 1.00 88.38 94 MET A N 1
ATOM 752 C CA . MET A 1 94 ? -12.270 -0.244 21.148 1.00 88.38 94 MET A CA 1
ATOM 753 C C . MET A 1 94 ? -12.939 -0.903 22.356 1.00 88.38 94 MET A C 1
ATOM 755 O O . MET A 1 94 ? -14.146 -0.772 22.536 1.00 88.38 94 MET A O 1
ATOM 759 N N . THR A 1 95 ? -12.161 -1.563 23.214 1.00 88.81 95 THR A N 1
ATOM 760 C CA . THR A 1 95 ? -12.679 -2.208 24.427 1.00 88.81 95 THR A CA 1
ATOM 761 C C . THR A 1 95 ? -13.168 -1.177 25.446 1.00 88.81 95 THR A C 1
ATOM 763 O O . THR A 1 95 ? -14.253 -1.333 26.002 1.00 88.81 95 THR A O 1
ATOM 766 N N . GLU A 1 96 ? -12.412 -0.099 25.662 1.00 88.50 96 GLU A N 1
ATOM 767 C CA . GLU A 1 96 ? -12.758 0.974 26.601 1.00 88.50 96 GLU A CA 1
ATOM 768 C C . GLU A 1 96 ? -14.032 1.721 26.180 1.00 88.50 96 GLU A C 1
ATOM 770 O O . GLU A 1 96 ? -14.936 1.951 26.987 1.00 88.50 96 GLU A O 1
ATOM 775 N N . HIS A 1 97 ? -14.142 2.043 24.892 1.00 84.38 97 HIS A N 1
ATOM 776 C CA . HIS A 1 97 ? -15.270 2.790 24.342 1.00 84.38 97 HIS A CA 1
ATOM 777 C C . HIS A 1 97 ? -16.437 1.899 23.879 1.00 84.38 97 HIS A C 1
ATOM 779 O O . HIS A 1 97 ? -17.424 2.419 23.361 1.00 84.38 97 HIS A O 1
ATOM 785 N N . ASN A 1 98 ? -16.372 0.579 24.113 1.00 84.75 98 ASN A N 1
ATOM 786 C CA . ASN A 1 98 ? -17.356 -0.422 23.669 1.00 84.75 98 ASN A CA 1
ATOM 787 C C . ASN A 1 98 ? -17.636 -0.374 22.153 1.00 84.75 98 ASN A C 1
ATOM 789 O O . ASN A 1 98 ? -18.768 -0.565 21.706 1.00 84.75 98 ASN A O 1
ATOM 793 N N . LEU A 1 99 ? -16.601 -0.105 21.359 1.00 84.81 99 LEU A N 1
ATOM 794 C CA . LEU A 1 99 ? -16.679 -0.057 19.905 1.00 84.81 99 LEU A CA 1
ATOM 795 C C . LEU A 1 99 ? -16.542 -1.470 19.335 1.00 84.81 99 LEU A C 1
ATOM 797 O O . LEU A 1 99 ? -15.635 -2.220 19.695 1.00 84.81 99 LEU A O 1
ATOM 801 N N . VAL A 1 100 ? -17.440 -1.832 18.422 1.00 84.00 100 VAL A N 1
ATOM 802 C CA . VAL A 1 100 ? -17.484 -3.167 17.817 1.00 84.00 100 VAL A CA 1
ATOM 803 C C . VAL A 1 100 ? -16.983 -3.092 16.382 1.00 84.00 100 VAL A C 1
ATOM 805 O O . VAL A 1 100 ? -17.353 -2.194 15.629 1.00 84.00 100 VAL A O 1
ATOM 808 N N . MET A 1 101 ? -16.141 -4.052 15.999 1.00 79.50 101 MET A N 1
ATOM 809 C CA . MET A 1 101 ? -15.763 -4.238 14.602 1.00 79.50 101 MET A CA 1
ATOM 810 C C . MET A 1 101 ? -16.979 -4.764 13.838 1.00 79.50 101 MET A C 1
ATOM 812 O O . MET A 1 101 ? -17.460 -5.859 14.129 1.00 79.50 101 MET A O 1
ATOM 816 N N . SER A 1 102 ? -17.479 -3.971 12.896 1.00 81.50 102 SER A N 1
ATOM 817 C CA . SER A 1 102 ? -18.557 -4.377 11.996 1.00 81.50 102 SER A CA 1
ATOM 818 C C . SER A 1 102 ? -17.997 -4.872 10.663 1.00 81.50 102 SER A C 1
ATOM 820 O O . SER A 1 102 ? -16.858 -4.563 10.319 1.00 81.50 102 SER A O 1
ATOM 822 N N . ASP A 1 103 ? -18.801 -5.623 9.912 1.00 81.94 103 ASP A N 1
ATOM 823 C CA . ASP A 1 103 ? -18.474 -6.087 8.556 1.00 81.94 103 ASP A CA 1
ATOM 824 C C . ASP A 1 103 ? -18.942 -5.096 7.469 1.00 81.94 103 ASP A C 1
ATOM 826 O O . ASP A 1 103 ? -18.641 -5.274 6.286 1.00 81.94 103 ASP A O 1
ATOM 830 N N . ASP A 1 104 ? -19.680 -4.044 7.846 1.00 89.12 104 ASP A N 1
ATOM 831 C CA . ASP A 1 104 ? -20.127 -3.007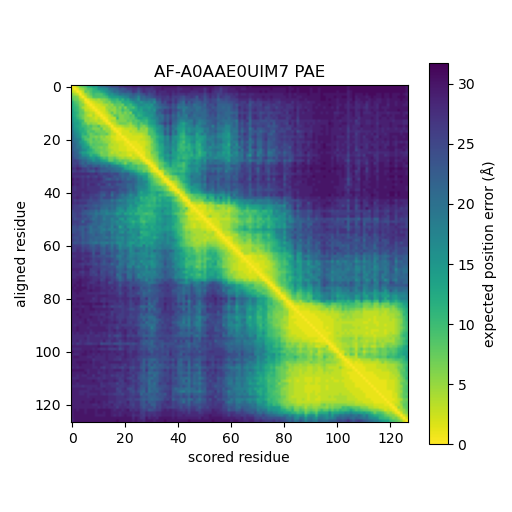 6.917 1.00 89.12 104 ASP A CA 1
ATOM 832 C C . ASP A 1 104 ? -19.037 -1.955 6.653 1.00 89.12 104 ASP A C 1
ATOM 834 O O . ASP A 1 104 ? -18.415 -1.410 7.564 1.00 89.12 104 ASP A O 1
ATOM 838 N N . VAL A 1 105 ? -18.826 -1.627 5.377 1.00 86.19 105 VAL A N 1
ATOM 839 C CA . VAL A 1 105 ? -17.752 -0.722 4.935 1.00 86.19 105 VAL A CA 1
ATOM 840 C C . VAL A 1 105 ? -17.913 0.695 5.500 1.00 86.19 105 VAL A C 1
ATOM 842 O O . VAL A 1 105 ? -16.913 1.354 5.806 1.00 86.19 105 VAL A O 1
ATOM 845 N N . TYR A 1 106 ? -19.147 1.184 5.646 1.00 86.62 106 TYR A N 1
ATOM 846 C CA . TYR A 1 106 ? -19.402 2.517 6.188 1.00 86.62 106 TYR A CA 1
ATOM 847 C C . TYR A 1 106 ? -19.187 2.540 7.699 1.00 86.62 106 TYR A C 1
ATOM 849 O O . TYR A 1 106 ? -18.536 3.455 8.200 1.00 86.62 106 TYR A O 1
ATOM 857 N N . GLU A 1 107 ? -19.645 1.507 8.405 1.00 86.31 107 GLU A N 1
ATOM 858 C CA . GLU A 1 107 ? -19.431 1.364 9.850 1.00 86.31 107 GLU A CA 1
ATOM 859 C C . GLU A 1 107 ? -17.944 1.190 10.201 1.00 86.31 107 GLU A C 1
ATOM 861 O O . GLU A 1 107 ? -17.461 1.797 11.154 1.00 86.31 107 GLU A O 1
ATOM 866 N N . ILE A 1 108 ? -17.174 0.455 9.390 1.00 86.75 108 ILE A N 1
ATOM 867 C CA . ILE A 1 108 ? -15.710 0.350 9.537 1.00 86.75 108 ILE A CA 1
ATOM 868 C C . ILE A 1 108 ? -15.037 1.715 9.353 1.00 86.75 108 ILE A C 1
ATOM 870 O O . ILE A 1 108 ? -14.091 2.057 10.066 1.00 86.75 108 ILE A O 1
ATOM 874 N N . THR A 1 109 ? -15.506 2.505 8.385 1.00 86.56 109 THR A N 1
ATOM 875 C CA . THR A 1 109 ? -14.954 3.843 8.133 1.00 86.56 109 THR A CA 1
ATOM 876 C C . THR A 1 109 ? -15.241 4.780 9.305 1.00 86.56 109 THR A C 1
ATOM 878 O O . THR A 1 109 ? -14.351 5.517 9.729 1.00 86.56 109 THR A O 1
ATOM 881 N N . ASP A 1 110 ? -16.454 4.728 9.856 1.00 87.19 110 ASP A N 1
ATOM 882 C CA . ASP A 1 110 ? -16.834 5.509 11.033 1.00 87.19 110 ASP A CA 1
ATOM 883 C C . ASP A 1 110 ? -16.010 5.102 12.264 1.00 87.19 110 ASP A C 1
ATOM 885 O O . ASP A 1 110 ? -15.419 5.955 12.928 1.00 87.19 110 ASP A O 1
ATOM 889 N N . LEU A 1 111 ? -15.843 3.795 12.491 1.00 87.62 111 LEU A N 1
ATOM 890 C CA . LEU A 1 111 ? -14.977 3.249 13.537 1.00 87.62 111 LEU A CA 1
ATOM 891 C C . LEU A 1 111 ? -13.537 3.771 13.422 1.00 87.62 111 LEU A C 1
ATOM 893 O O . LEU A 1 111 ? -12.938 4.178 14.418 1.00 87.62 111 LEU A O 1
ATOM 897 N N . TYR A 1 112 ? -12.979 3.800 12.209 1.00 88.06 112 TYR A N 1
ATOM 898 C CA . TYR A 1 112 ? -11.642 4.342 11.972 1.00 88.06 112 TYR A CA 1
ATOM 899 C C . TYR A 1 112 ? -11.549 5.835 12.318 1.00 88.06 112 TYR A C 1
ATOM 901 O O . TYR A 1 112 ? -10.578 6.260 12.949 1.00 88.06 112 TYR A O 1
ATOM 909 N N . LEU A 1 113 ? -12.543 6.636 11.922 1.00 89.19 113 LEU A N 1
ATOM 910 C CA . LEU A 1 113 ? -12.5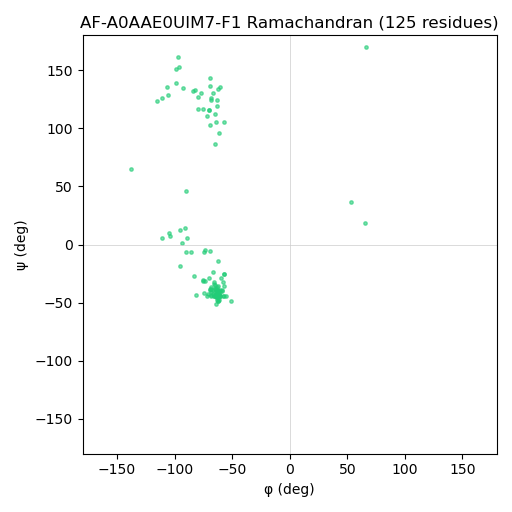74 8.068 12.227 1.00 89.19 113 LEU A CA 1
ATOM 911 C C . LEU A 1 113 ? -12.650 8.313 13.738 1.00 89.19 113 LEU A C 1
ATOM 913 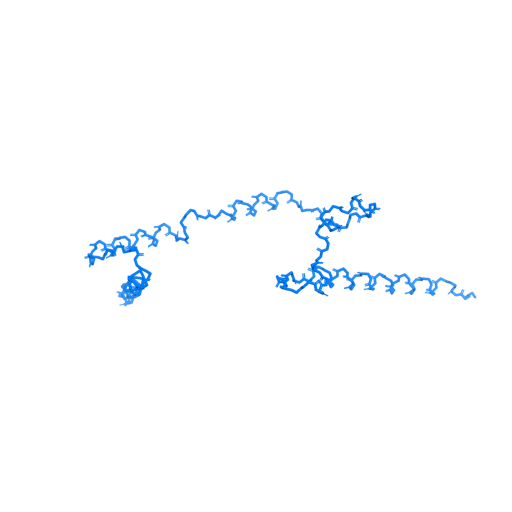O O . LEU A 1 113 ? -11.888 9.132 14.253 1.00 89.19 113 LEU A O 1
ATOM 917 N N . GLN A 1 114 ? -13.489 7.555 14.447 1.00 88.12 114 GLN A N 1
ATOM 918 C CA . GLN A 1 114 ? -13.612 7.634 15.903 1.00 88.12 114 GLN A CA 1
ATOM 919 C C . GLN A 1 114 ? -12.303 7.259 16.611 1.00 88.12 114 GLN A C 1
ATOM 921 O O . GLN A 1 114 ? -11.817 8.015 17.452 1.00 88.12 114 GLN A O 1
ATOM 926 N N . LEU A 1 115 ? -11.681 6.136 16.235 1.00 87.50 115 LEU A N 1
ATOM 927 C CA . LEU A 1 115 ? -10.395 5.716 16.803 1.00 87.50 115 LEU A CA 1
ATOM 928 C C . LEU A 1 115 ? -9.296 6.745 16.543 1.00 87.50 115 LEU A C 1
ATOM 930 O O . LEU A 1 115 ? -8.513 7.064 17.437 1.00 87.50 115 LEU A O 1
ATOM 934 N N . ARG A 1 116 ? -9.257 7.317 15.337 1.00 89.19 116 ARG A N 1
ATOM 935 C CA . ARG A 1 116 ? -8.294 8.361 14.986 1.00 89.19 116 ARG A CA 1
ATOM 936 C C . ARG A 1 116 ? -8.463 9.605 15.855 1.00 89.19 116 ARG A C 1
ATOM 938 O O . ARG A 1 116 ? -7.462 10.169 16.286 1.00 89.19 116 ARG A O 1
ATOM 945 N N . GLU A 1 117 ? -9.693 10.046 16.104 1.00 89.12 117 GLU A N 1
ATOM 946 C CA . GLU A 1 117 ? -9.939 11.182 16.994 1.00 89.12 117 GLU A CA 1
ATOM 947 C C . GLU A 1 117 ? -9.498 10.904 18.430 1.00 89.12 117 GLU A C 1
ATOM 949 O O . GLU A 1 117 ? -8.903 11.778 19.054 1.00 89.12 117 GLU A O 1
ATOM 954 N N . LEU A 1 118 ? -9.756 9.702 18.949 1.00 87.25 118 LEU A N 1
ATOM 955 C CA . LEU A 1 118 ? -9.344 9.315 20.299 1.00 87.25 118 LEU A CA 1
ATOM 956 C C . LEU A 1 118 ? -7.821 9.306 20.447 1.00 87.25 118 LEU A C 1
ATOM 958 O O . LEU A 1 118 ? -7.298 9.865 21.408 1.00 87.25 118 LEU A O 1
ATOM 962 N N . ILE A 1 119 ? -7.111 8.748 19.464 1.00 87.44 119 ILE A N 1
ATOM 963 C CA . ILE A 1 119 ? -5.644 8.736 19.448 1.00 87.44 119 ILE A CA 1
ATOM 964 C C . ILE A 1 119 ? -5.091 10.165 19.412 1.00 87.44 119 ILE A C 1
ATOM 966 O O . ILE A 1 119 ? -4.181 10.484 20.169 1.00 87.44 119 ILE A O 1
ATOM 970 N N . LEU A 1 120 ? -5.649 11.041 18.568 1.00 86.50 120 LEU A N 1
ATOM 971 C CA . LEU A 1 120 ? -5.203 12.436 18.484 1.00 86.50 120 LEU A CA 1
ATOM 972 C C . LEU A 1 120 ? -5.445 13.196 19.793 1.00 86.50 120 LEU A C 1
ATOM 974 O O . LEU A 1 120 ? -4.542 13.869 20.272 1.00 86.50 120 LEU A O 1
ATOM 978 N N . ARG A 1 121 ? -6.615 13.024 20.419 1.00 85.31 121 ARG A N 1
ATOM 979 C CA . ARG A 1 121 ? -6.903 13.636 21.726 1.00 85.31 121 ARG A CA 1
ATOM 980 C C . ARG A 1 121 ? -5.981 13.117 22.827 1.00 85.31 121 ARG A C 1
ATOM 982 O O . ARG A 1 121 ? -5.618 13.887 23.704 1.00 85.31 121 ARG A O 1
ATOM 989 N N . GLY A 1 122 ? -5.619 11.834 22.800 1.00 78.88 122 GLY A N 1
ATOM 990 C CA . GLY A 1 122 ? -4.673 11.255 23.756 1.00 78.88 122 GLY A CA 1
ATOM 991 C C . GLY A 1 122 ? -3.265 11.841 23.628 1.00 78.88 122 GLY A C 1
ATOM 992 O O . GLY A 1 122 ? -2.599 12.034 24.637 1.00 78.88 122 GLY A O 1
ATOM 993 N N . LEU A 1 123 ? -2.840 12.174 22.405 1.00 72.88 123 LEU A N 1
ATOM 994 C CA . LEU A 1 123 ? -1.545 12.808 22.137 1.00 72.88 123 LEU A CA 1
ATOM 995 C C . LEU A 1 123 ? -1.521 14.297 22.521 1.00 72.88 123 LEU A C 1
ATOM 997 O O . LEU A 1 123 ? -0.486 14.787 22.957 1.00 72.88 123 LEU A O 1
ATOM 1001 N N . ASP A 1 124 ? -2.653 14.998 22.412 1.00 70.62 124 ASP A N 1
ATOM 1002 C CA . ASP A 1 124 ? -2.783 16.415 22.797 1.00 70.62 124 ASP A CA 1
ATOM 1003 C C . ASP A 1 124 ? -2.825 16.637 24.330 1.00 70.62 124 ASP A C 1
ATOM 1005 O O . ASP A 1 124 ? -2.838 17.777 24.790 1.00 70.62 124 ASP A O 1
ATOM 1009 N N . LEU A 1 125 ? -2.877 15.570 25.140 1.00 58.50 125 LEU A N 1
ATOM 1010 C CA . LEU A 1 125 ? -2.896 15.640 26.611 1.00 58.50 125 LEU A CA 1
ATOM 1011 C C . LEU A 1 125 ? -1.501 15.533 27.255 1.00 58.50 125 LEU A C 1
ATOM 1013 O O . LEU A 1 125 ? -1.410 15.554 28.483 1.00 58.50 125 LEU A O 1
ATOM 1017 N N . GLU A 1 126 ? -0.432 15.412 26.460 1.00 54.31 126 GLU A N 1
ATOM 1018 C CA . GLU A 1 126 ? 0.957 15.338 26.949 1.00 54.31 126 GLU A CA 1
ATOM 1019 C C . GLU A 1 126 ? 1.708 16.693 26.968 1.00 54.31 126 GLU A C 1
ATOM 1021 O O . GLU A 1 126 ? 2.923 16.697 27.180 1.00 54.31 126 GLU A O 1
ATOM 1026 N N . ASP A 1 127 ? 1.008 17.828 26.810 1.00 44.47 127 ASP A N 1
ATOM 1027 C CA . ASP A 1 127 ? 1.550 19.191 27.023 1.00 44.47 127 ASP A CA 1
ATOM 1028 C C . ASP A 1 127 ? 1.315 19.731 28.453 1.00 44.47 127 ASP A C 1
ATOM 1030 O O . ASP A 1 127 ? 0.151 19.751 28.924 1.00 44.47 127 ASP A O 1
#

Foldseek 3Di:
DDPPCVVVVVVVVVVVVVVVVVVVCLVPDDQDPDPDPPDPHHDPCCCQVPVVVVVDDHPDDDDDVVVVVVCVVVPPPPPDPDDPVL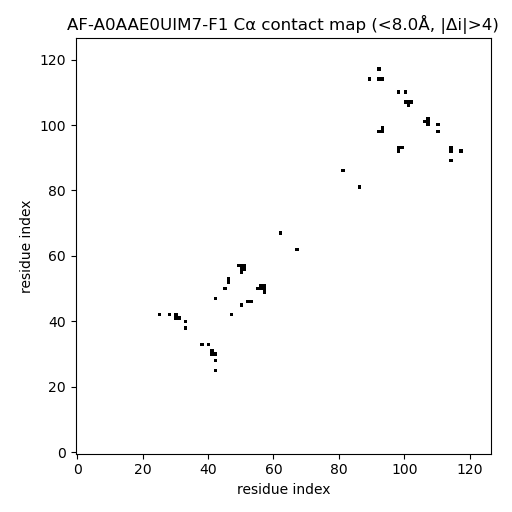VVLLVVVCVVVVNDDDPDPVSNVVSVVVSVVVVVVVVVVPD

Secondary structure (DSSP, 8-state):
---TTHHHHHHHHHHHHHHHHHHHHHHH--------TTS--SS-HHHHH-GGGGTPPP-PPPPPHHHHHHHHHH----SSSS-HHHHHHHHHHHHHTT----SSHHHHHHHHHHHHHHHHHHHTT--